Protein AF-A0A4Y9QCP6-F1 (afdb_monomer)

Mean predicted aligned error: 4.09 Å

Secondary structure (DSSP, 8-state):
-PPPPEEEEEEEEEEEEEETTEEEEEEEEEEEE-TTS-EEEEEEEEEEETTEEEEEEEEE-GGGEEE---

Radius of gyration: 12.82 Å; Cα contacts (8 Å, |Δi|>4): 143; chains: 1; bounding box: 36×32×30 Å

Nearest PDB structures (foldseek):
  8fkz-assembly1_LE  TM=6.604E-01  e=9.832E-01  Homo sapiens
  8fkt-assembly1_LE  TM=6.642E-01  e=9.832E-01  Homo sapiens
  8fl0-assembly1_LE  TM=5.829E-01  e=1.435E+00  Homo sapiens
  6vil-assembly5_E  TM=5.351E-01  e=5.853E+00  Mus musculus

pLDDT: mean 92.31, std 10.65, range [45.34, 98.5]

Foldseek 3Di:
DDPKDKAFDVVWFWKWFDDPNDTFTWTFGIWIQDPVRATWTFIWTWDADPVGIDIDTDTHHPVRMDGDDD

Sequence (70 aa):
MSGPGVQRFDPLRPVEVELDGAWWPGSQDAWVRWPDGSWRASVEFVAEKEWGAGKHVMSVPEDRVRLRHA

Solvent-accessible surface area (backbone atoms only — not comparable to full-atom values): 4121 Å² total; per-residue (Å²): 132,87,70,80,48,72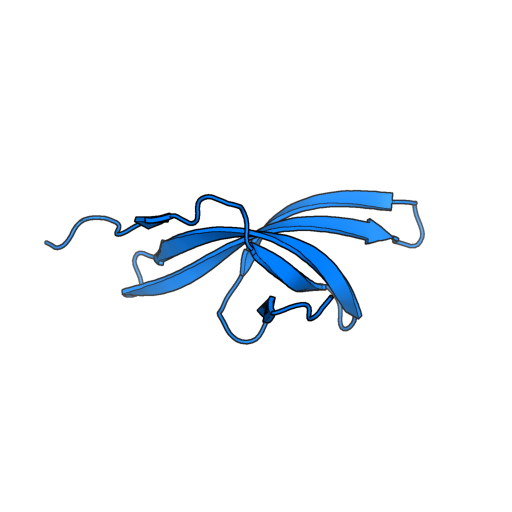,52,75,43,86,72,62,41,53,23,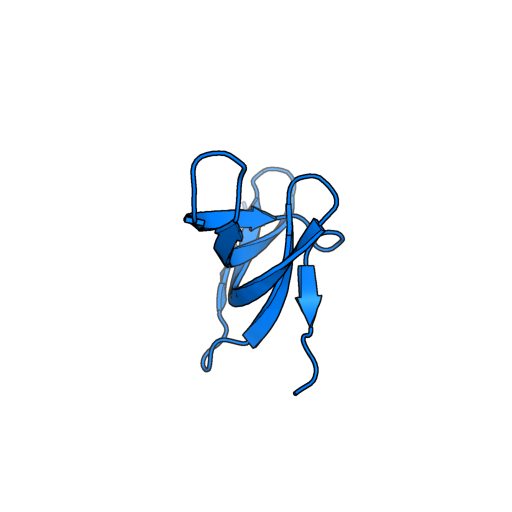31,36,59,55,98,92,40,76,30,64,30,37,31,45,30,39,38,40,46,97,90,70,48,63,22,38,33,36,41,35,56,47,80,51,100,93,45,76,45,84,45,76,52,73,39,52,63,92,40,46,44,80,48,80,131

Structure (mmCIF, N/CA/C/O backbone):
data_AF-A0A4Y9QCP6-F1
#
_entry.id   AF-A0A4Y9QCP6-F1
#
loop_
_atom_site.group_PDB
_atom_site.id
_atom_site.type_symbol
_atom_site.label_atom_id
_atom_site.label_alt_id
_atom_site.label_comp_id
_atom_site.label_asym_id
_atom_site.label_entity_id
_atom_site.label_seq_id
_atom_site.pdbx_PDB_ins_code
_atom_site.Cartn_x
_atom_site.Cartn_y
_atom_site.Cartn_z
_atom_site.occupancy
_atom_site.B_iso_or_equiv
_atom_site.auth_seq_id
_atom_site.auth_comp_id
_atom_site.auth_asym_id
_atom_site.auth_atom_id
_atom_site.pdbx_PDB_model_num
ATOM 1 N N . MET A 1 1 ? -21.184 16.269 10.738 1.00 45.34 1 MET A N 1
ATOM 2 C CA . MET A 1 1 ? -20.009 16.064 9.865 1.00 45.34 1 MET A CA 1
ATOM 3 C C . MET A 1 1 ? -19.128 15.019 10.526 1.00 45.34 1 MET A C 1
ATOM 5 O O . MET A 1 1 ? -18.587 15.302 11.585 1.00 45.34 1 MET A O 1
ATOM 9 N N . SER A 1 2 ? -19.056 13.796 10.001 1.00 52.34 2 SER A N 1
ATOM 10 C CA . SER A 1 2 ? -18.090 12.813 10.507 1.00 52.34 2 SER A CA 1
ATOM 11 C C . SER A 1 2 ? -16.705 13.246 10.029 1.00 52.34 2 SER A C 1
ATOM 13 O O . SER A 1 2 ? -16.505 13.365 8.823 1.00 52.34 2 SER A O 1
ATOM 15 N N . GLY A 1 3 ? -15.791 13.552 10.952 1.00 58.62 3 GLY A N 1
ATOM 16 C CA . GLY A 1 3 ? -14.408 13.904 10.620 1.00 58.62 3 GLY A CA 1
ATOM 17 C C . GLY A 1 3 ? -13.669 12.770 9.893 1.00 58.62 3 GLY A C 1
ATOM 18 O O . GLY A 1 3 ? -14.215 11.667 9.757 1.00 58.62 3 GLY A O 1
ATOM 19 N N . PRO A 1 4 ? -12.435 13.017 9.421 1.00 68.62 4 PRO A N 1
ATOM 20 C CA . PRO A 1 4 ? -11.609 11.968 8.833 1.00 68.62 4 PRO A CA 1
ATOM 21 C C . PRO A 1 4 ? -11.446 10.825 9.843 1.00 68.62 4 PRO A C 1
ATOM 23 O O . PRO A 1 4 ? -10.992 11.026 10.968 1.00 68.62 4 PRO A O 1
ATOM 26 N N . GLY A 1 5 ? -11.886 9.629 9.454 1.00 87.06 5 GLY A N 1
ATOM 27 C CA . GLY A 1 5 ? -11.710 8.412 10.236 1.00 87.06 5 GLY A CA 1
ATOM 28 C C . GLY A 1 5 ? -10.344 7.804 9.946 1.00 87.06 5 GLY A C 1
ATOM 29 O O . GLY A 1 5 ? -9.936 7.737 8.789 1.00 87.06 5 GLY A O 1
ATOM 30 N N . VAL A 1 6 ? -9.645 7.351 10.982 1.00 94.06 6 VAL A N 1
ATOM 31 C CA . VAL A 1 6 ? -8.424 6.552 10.842 1.00 94.06 6 VAL A CA 1
ATOM 32 C C . VAL A 1 6 ? -8.578 5.308 11.701 1.00 94.06 6 VAL A C 1
ATOM 34 O O . VAL A 1 6 ? -8.849 5.412 12.896 1.00 94.06 6 VAL A O 1
ATOM 37 N N . GLN A 1 7 ? -8.391 4.141 11.097 1.00 95.44 7 GLN A N 1
ATOM 38 C CA . GLN A 1 7 ? -8.328 2.862 11.792 1.00 95.44 7 GLN A CA 1
ATOM 39 C C . GLN A 1 7 ? -6.899 2.337 11.685 1.00 95.44 7 GLN A C 1
ATOM 41 O O . GLN A 1 7 ? -6.492 1.873 10.624 1.00 95.44 7 GLN A O 1
ATOM 46 N N . ARG A 1 8 ? -6.132 2.455 12.771 1.00 96.69 8 ARG A N 1
ATOM 47 C CA . ARG A 1 8 ? -4.715 2.071 12.810 1.00 96.69 8 ARG A CA 1
ATOM 48 C C . ARG A 1 8 ? -4.522 0.576 13.053 1.00 96.69 8 ARG A C 1
ATOM 50 O O . ARG A 1 8 ? -5.349 -0.059 13.707 1.00 96.69 8 ARG A O 1
ATOM 57 N N . PHE A 1 9 ? -3.396 0.063 12.575 1.00 95.00 9 PHE A N 1
ATOM 58 C CA . PHE A 1 9 ? -2.874 -1.264 12.865 1.00 95.00 9 PHE A CA 1
ATOM 59 C C . PHE A 1 9 ? -1.555 -1.150 13.629 1.00 95.00 9 PHE A C 1
ATOM 61 O O . PHE A 1 9 ? -0.623 -0.488 13.180 1.00 95.00 9 PHE A O 1
ATOM 68 N N . ASP A 1 10 ? -1.497 -1.816 14.777 1.00 92.25 10 ASP A N 1
ATOM 69 C CA . ASP A 1 10 ? -0.285 -2.048 15.555 1.00 92.25 10 ASP A CA 1
ATOM 70 C C . ASP A 1 10 ? -0.380 -3.483 16.119 1.00 92.25 10 ASP A C 1
ATOM 72 O O . ASP A 1 10 ? -1.277 -3.747 16.929 1.00 92.25 10 ASP A O 1
ATOM 76 N N . PRO A 1 11 ? 0.426 -4.445 15.626 1.00 93.12 11 PRO A N 1
ATOM 77 C CA . PRO A 1 11 ? 1.550 -4.267 14.703 1.00 93.12 11 PRO A CA 1
ATOM 78 C C . PRO A 1 11 ? 1.122 -3.948 13.260 1.00 93.12 11 PRO A C 1
ATOM 80 O O . PRO A 1 11 ? -0.016 -4.201 12.855 1.00 93.12 11 PRO A O 1
ATOM 83 N N . LEU A 1 12 ? 2.067 -3.426 12.467 1.00 96.06 12 LEU A N 1
ATOM 84 C CA . LEU A 1 12 ? 1.879 -3.216 11.029 1.00 96.06 12 LEU A CA 1
ATOM 85 C C . LEU A 1 12 ? 1.487 -4.525 10.339 1.00 96.06 12 LEU A C 1
ATOM 87 O O . LEU A 1 12 ? 2.065 -5.584 10.604 1.00 96.06 12 LEU A O 1
ATOM 91 N N . ARG A 1 13 ? 0.533 -4.453 9.410 1.00 96.38 13 ARG A N 1
ATOM 92 C CA . ARG A 1 13 ? 0.115 -5.629 8.642 1.00 96.38 13 ARG A CA 1
ATOM 93 C C . ARG A 1 13 ? 1.052 -5.834 7.453 1.00 96.38 13 ARG A C 1
ATOM 95 O O . ARG A 1 13 ? 1.223 -4.893 6.677 1.00 96.38 13 ARG A O 1
ATOM 102 N N . PRO A 1 14 ? 1.625 -7.034 7.260 1.00 97.69 14 PRO A N 1
ATOM 103 C CA . PRO A 1 14 ? 2.350 -7.348 6.039 1.00 97.69 14 PRO A CA 1
ATOM 104 C C . PRO A 1 14 ? 1.361 -7.446 4.874 1.00 97.69 14 PRO A C 1
ATOM 106 O O . PRO A 1 14 ? 0.347 -8.151 4.942 1.00 97.69 14 PRO A O 1
ATOM 109 N N . VAL A 1 15 ? 1.654 -6.721 3.802 1.00 98.19 15 VAL A N 1
ATOM 110 C CA . VAL A 1 15 ? 0.799 -6.638 2.616 1.00 98.19 15 VAL A CA 1
ATOM 111 C C . VAL A 1 15 ? 1.624 -6.761 1.345 1.00 98.19 15 VAL A C 1
ATOM 113 O O . VAL A 1 15 ? 2.850 -6.645 1.360 1.00 98.19 15 VAL A O 1
ATOM 116 N N . GLU A 1 16 ? 0.938 -6.994 0.239 1.00 98.25 16 GLU A N 1
ATOM 117 C CA . GLU A 1 16 ? 1.437 -6.667 -1.088 1.00 98.25 16 GLU A CA 1
ATOM 118 C C . GLU A 1 16 ? 0.631 -5.484 -1.631 1.00 98.25 16 GLU A C 1
ATOM 120 O O . GLU A 1 16 ? -0.586 -5.419 -1.433 1.00 98.25 16 GLU A O 1
ATOM 125 N N . VAL A 1 17 ? 1.315 -4.554 -2.294 1.00 98.12 17 VAL A N 1
ATOM 126 C CA . VAL A 1 17 ? 0.748 -3.322 -2.850 1.00 98.12 17 VAL A CA 1
ATOM 127 C C . VAL A 1 17 ? 0.917 -3.330 -4.361 1.00 98.12 17 VAL A C 1
ATOM 129 O O . VAL A 1 17 ? 2.015 -3.572 -4.859 1.00 98.12 17 VAL A O 1
ATOM 132 N N . GLU A 1 18 ? -0.162 -3.064 -5.087 1.00 97.69 18 GLU A N 1
ATOM 133 C CA . GLU A 1 18 ? -0.126 -2.936 -6.541 1.00 97.69 18 GLU A CA 1
ATOM 134 C C . GLU A 1 18 ? 0.442 -1.569 -6.947 1.00 97.69 18 GLU A C 1
ATOM 136 O O . GLU A 1 18 ? -0.040 -0.518 -6.513 1.00 97.69 18 GLU A O 1
ATOM 141 N N . LEU A 1 19 ? 1.477 -1.592 -7.786 1.00 95.62 19 LEU A N 1
ATOM 142 C CA . LEU A 1 19 ? 2.043 -0.424 -8.447 1.00 95.62 19 LEU A CA 1
ATOM 143 C C . LEU A 1 19 ? 2.471 -0.799 -9.868 1.00 95.62 19 LEU A C 1
ATOM 145 O O . LEU A 1 19 ? 3.283 -1.706 -10.057 1.00 95.62 19 LEU A O 1
ATOM 149 N N . ASP A 1 20 ? 1.969 -0.050 -10.851 1.00 93.00 20 ASP A N 1
ATOM 150 C CA . ASP A 1 20 ? 2.306 -0.185 -12.274 1.00 93.00 20 ASP A CA 1
ATOM 151 C C . ASP A 1 20 ? 2.115 -1.619 -12.825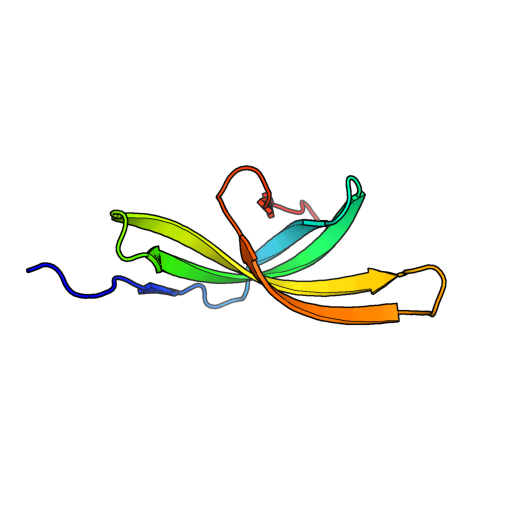 1.00 93.00 20 ASP A C 1
ATOM 153 O O . ASP A 1 20 ? 2.872 -2.087 -13.673 1.00 93.00 20 ASP A O 1
ATOM 157 N N . GLY A 1 21 ? 1.093 -2.334 -12.345 1.00 94.31 21 GLY A N 1
ATOM 158 C CA . GLY A 1 21 ? 0.747 -3.701 -12.745 1.00 94.31 21 GLY A CA 1
ATOM 159 C C . GLY A 1 21 ? 1.486 -4.804 -11.982 1.00 94.31 21 GLY A C 1
ATOM 160 O O . GLY A 1 21 ? 1.229 -5.984 -12.226 1.00 94.31 21 GLY A O 1
ATOM 161 N N . ALA A 1 22 ? 2.380 -4.451 -11.055 1.00 95.31 22 ALA A N 1
ATOM 162 C CA . ALA A 1 22 ? 3.148 -5.389 -10.242 1.00 95.31 22 ALA A CA 1
ATOM 163 C C . ALA A 1 22 ? 2.774 -5.288 -8.756 1.00 95.31 22 ALA A C 1
ATOM 165 O O . ALA A 1 22 ? 2.427 -4.220 -8.260 1.00 95.31 22 ALA A O 1
ATOM 166 N N . TRP A 1 23 ? 2.869 -6.406 -8.037 1.00 96.88 23 TRP A N 1
ATOM 167 C CA . TRP A 1 23 ? 2.614 -6.475 -6.597 1.00 96.88 23 TRP A CA 1
ATOM 168 C C . TRP A 1 23 ? 3.933 -6.468 -5.830 1.00 96.88 23 TRP A C 1
ATOM 170 O O . TRP A 1 23 ? 4.782 -7.331 -6.048 1.00 96.88 23 TRP A O 1
ATOM 180 N N . TRP A 1 24 ? 4.091 -5.509 -4.922 1.00 97.06 24 TRP A N 1
ATOM 181 C CA . TRP A 1 24 ? 5.316 -5.300 -4.155 1.00 97.06 24 TRP A CA 1
ATOM 182 C C . TRP A 1 24 ? 5.084 -5.551 -2.669 1.00 97.06 24 TRP A C 1
ATOM 184 O O . TRP A 1 24 ? 4.079 -5.086 -2.127 1.00 97.06 24 TRP A O 1
ATOM 194 N N . PRO A 1 25 ? 5.997 -6.244 -1.973 1.00 97.38 25 PRO A N 1
ATOM 195 C CA . PRO A 1 25 ? 5.874 -6.447 -0.539 1.00 97.38 25 PRO A CA 1
ATOM 196 C C . PRO A 1 25 ? 5.991 -5.114 0.211 1.00 97.38 25 PRO A C 1
ATOM 198 O O . PRO A 1 25 ? 6.894 -4.314 -0.038 1.00 97.38 25 PRO A O 1
ATOM 201 N N . GLY A 1 26 ? 5.099 -4.909 1.173 1.00 96.88 26 GLY A N 1
ATOM 202 C CA . GLY A 1 26 ? 5.037 -3.698 1.979 1.00 96.88 26 GLY A CA 1
ATOM 203 C C . GLY A 1 26 ? 4.399 -3.918 3.343 1.00 96.88 26 GLY A C 1
ATOM 204 O O . GLY A 1 26 ? 4.141 -5.046 3.777 1.00 96.88 26 GLY A O 1
ATOM 205 N N . SER A 1 27 ? 4.136 -2.809 4.018 1.00 98.12 27 SER A N 1
ATOM 206 C CA . SER A 1 27 ? 3.457 -2.747 5.304 1.00 98.12 27 SER A CA 1
ATOM 207 C C . SER A 1 27 ? 2.282 -1.775 5.243 1.00 98.12 27 SER A C 1
ATOM 209 O O . SER A 1 27 ? 2.338 -0.749 4.568 1.00 98.12 27 SER A O 1
ATOM 211 N N . GLN A 1 28 ? 1.204 -2.110 5.948 1.00 98.31 28 GLN A N 1
ATOM 212 C CA . GLN A 1 28 ? 0.041 -1.248 6.139 1.00 98.31 28 GLN A CA 1
ATOM 213 C C . GLN A 1 28 ? -0.043 -0.813 7.604 1.00 98.31 28 GLN A C 1
ATOM 215 O O . GLN A 1 28 ? -0.042 -1.665 8.499 1.00 98.31 28 GLN A O 1
ATOM 220 N N . ASP A 1 29 ? -0.182 0.493 7.842 1.00 98.06 29 ASP A N 1
ATOM 221 C CA . ASP A 1 29 ? -0.308 1.084 9.183 1.00 98.06 29 ASP A CA 1
ATOM 222 C C . ASP A 1 29 ?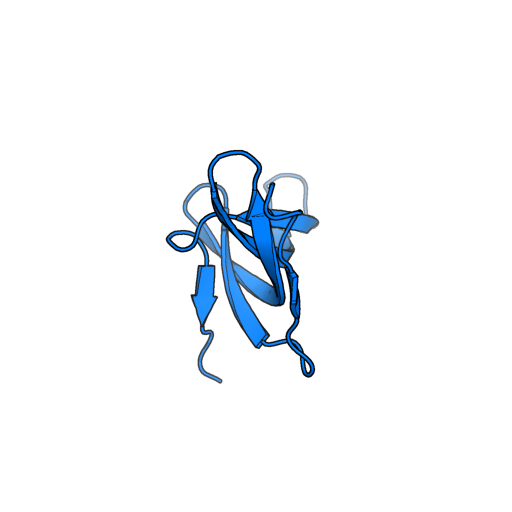 -1.737 1.542 9.516 1.00 98.06 29 ASP A C 1
ATOM 224 O O . ASP A 1 29 ? -2.093 1.654 10.691 1.00 98.06 29 ASP A O 1
ATOM 228 N N . ALA A 1 30 ? -2.586 1.783 8.512 1.00 97.75 30 ALA A N 1
ATOM 229 C CA . ALA A 1 30 ? -3.963 2.211 8.732 1.00 97.75 30 ALA A CA 1
ATOM 230 C C . ALA A 1 30 ? -4.902 1.985 7.536 1.00 97.75 30 ALA A C 1
ATOM 232 O O . ALA A 1 30 ? -4.485 1.848 6.383 1.00 97.75 30 ALA A O 1
ATOM 233 N N . TRP A 1 31 ? -6.203 2.036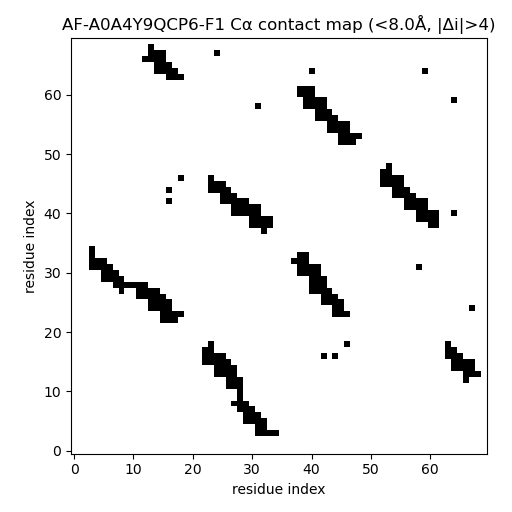 7.818 1.00 97.62 31 TRP A N 1
ATOM 234 C CA . TRP A 1 31 ? -7.213 2.532 6.887 1.00 97.62 31 TRP A CA 1
ATOM 235 C C . TRP A 1 31 ? -7.486 4.007 7.182 1.00 97.62 31 TRP A C 1
ATOM 237 O O . TRP A 1 31 ? -7.689 4.389 8.336 1.00 97.62 31 TRP A O 1
ATOM 247 N N . VAL A 1 32 ? -7.512 4.837 6.143 1.00 96.25 32 VAL A N 1
ATOM 248 C CA . VAL A 1 32 ? -7.774 6.278 6.223 1.00 96.25 32 VAL A CA 1
ATOM 249 C C . VAL A 1 32 ? -9.012 6.601 5.402 1.00 96.25 32 VAL A C 1
ATOM 251 O O . VAL A 1 32 ? -9.106 6.222 4.233 1.00 96.25 32 VAL A O 1
ATOM 254 N N . ARG A 1 33 ? -9.968 7.305 6.007 1.00 95.19 33 ARG A N 1
ATOM 255 C CA . ARG A 1 33 ? -11.188 7.741 5.331 1.00 95.19 33 ARG A CA 1
ATOM 256 C C . ARG A 1 33 ? -10.928 9.019 4.543 1.00 95.19 33 ARG A C 1
ATOM 258 O O . ARG A 1 33 ? -10.494 10.021 5.112 1.00 95.19 33 ARG A O 1
ATOM 265 N N . TRP A 1 34 ? -11.218 8.983 3.251 1.00 91.56 34 TRP A N 1
ATOM 266 C CA . TRP A 1 34 ? -11.071 10.109 2.333 1.00 91.56 34 TRP A CA 1
ATOM 267 C C . TRP A 1 34 ? -12.344 10.979 2.293 1.00 91.56 34 TRP A C 1
ATOM 269 O O . TRP A 1 34 ? -13.406 10.533 2.737 1.00 91.56 34 TRP A O 1
ATOM 279 N N . PRO A 1 35 ? -12.273 12.229 1.786 1.00 90.94 35 PRO A N 1
ATOM 280 C CA . PRO A 1 35 ? -13.430 13.133 1.720 1.00 90.94 35 PRO A CA 1
ATOM 281 C C . PRO A 1 35 ? -14.611 12.599 0.895 1.00 90.94 35 PRO A C 1
ATOM 283 O O . PRO A 1 35 ? -15.751 12.975 1.150 1.00 90.94 35 PRO A O 1
ATOM 286 N N . ASP A 1 36 ? -14.342 11.701 -0.057 1.00 91.44 36 ASP A N 1
ATOM 287 C CA . ASP A 1 36 ? -15.348 10.981 -0.852 1.00 91.44 36 ASP A CA 1
ATOM 288 C C . ASP A 1 36 ? -16.083 9.882 -0.053 1.00 91.44 36 ASP A C 1
ATOM 290 O O . ASP A 1 36 ? -16.996 9.236 -0.561 1.00 91.44 36 ASP A O 1
ATOM 294 N N . GLY A 1 37 ? -15.703 9.671 1.210 1.00 90.81 37 GLY A N 1
ATOM 295 C CA . GLY A 1 37 ? -16.266 8.664 2.100 1.00 90.81 37 GLY A CA 1
ATOM 296 C C . GLY A 1 37 ? -15.631 7.280 1.969 1.00 90.81 37 GLY A C 1
ATOM 297 O O . GLY A 1 37 ? -15.922 6.439 2.826 1.00 90.81 37 GLY A O 1
ATOM 298 N N . SER A 1 38 ? -14.764 7.063 0.972 1.00 94.31 38 SER A N 1
ATOM 299 C CA . SER A 1 38 ? -14.035 5.809 0.765 1.00 94.31 38 SER A CA 1
ATOM 300 C C . SER A 1 38 ? -12.958 5.604 1.828 1.00 94.31 38 SER A C 1
ATOM 302 O O . SER A 1 38 ? -12.454 6.554 2.435 1.00 94.31 38 SER A O 1
ATOM 304 N N . TRP A 1 39 ? -12.598 4.345 2.058 1.00 95.62 39 TRP A N 1
ATOM 305 C CA . TRP A 1 39 ? -11.447 3.978 2.874 1.00 95.62 39 TRP A CA 1
ATOM 306 C C . TRP A 1 39 ? -10.289 3.581 1.968 1.00 95.62 39 TRP A C 1
ATOM 308 O O . TRP A 1 39 ? -10.470 2.845 1.001 1.00 95.62 39 TRP A O 1
ATOM 318 N N . ARG A 1 40 ? -9.092 4.069 2.292 1.00 97.81 40 ARG A N 1
ATOM 319 C CA . ARG A 1 40 ? -7.854 3.733 1.584 1.00 97.81 40 ARG A CA 1
ATOM 320 C C . ARG A 1 40 ? -6.806 3.234 2.560 1.00 97.81 40 ARG A C 1
ATOM 322 O O . ARG A 1 40 ? -6.711 3.740 3.679 1.00 97.81 40 ARG A O 1
ATOM 329 N N . ALA A 1 41 ? -6.042 2.234 2.152 1.00 98.06 41 ALA A N 1
ATOM 330 C CA . ALA A 1 41 ? -4.966 1.681 2.951 1.00 98.06 41 ALA A CA 1
ATOM 331 C C . ALA A 1 41 ? -3.765 2.614 2.886 1.00 98.06 41 ALA A C 1
ATOM 333 O O . ALA A 1 41 ? -3.274 2.906 1.800 1.00 98.06 41 ALA A O 1
ATOM 334 N N . SER A 1 42 ? -3.298 3.069 4.043 1.00 98.12 42 SER A N 1
ATOM 335 C CA . SER A 1 42 ? -2.015 3.752 4.175 1.00 98.12 42 SER A CA 1
ATOM 336 C C . SER A 1 42 ? -0.910 2.697 4.213 1.00 98.12 42 SER A C 1
ATOM 338 O O . SER A 1 42 ? -0.958 1.780 5.038 1.00 98.12 42 SER A O 1
ATOM 340 N N . VAL A 1 43 ? 0.013 2.772 3.252 1.00 98.50 43 VAL A N 1
ATOM 341 C CA . VAL A 1 43 ? 1.025 1.741 3.006 1.00 98.50 43 VAL A CA 1
ATOM 342 C C . VAL A 1 43 ? 2.409 2.329 2.765 1.00 98.50 43 VAL A C 1
ATOM 344 O O . VAL A 1 43 ? 2.556 3.410 2.188 1.00 98.50 43 VAL A O 1
ATOM 347 N N . GLU A 1 44 ? 3.420 1.560 3.156 1.00 98.19 44 GLU A N 1
ATOM 348 C CA . GLU A 1 44 ? 4.825 1.765 2.824 1.00 98.19 44 GLU A CA 1
ATOM 349 C C . GLU A 1 44 ? 5.374 0.522 2.110 1.00 98.19 44 GLU A C 1
ATOM 351 O O . GLU A 1 44 ? 5.170 -0.603 2.566 1.00 98.19 44 GLU A O 1
ATOM 356 N N . PHE A 1 45 ? 6.085 0.705 0.997 1.00 97.38 45 PHE A N 1
ATOM 357 C CA . PHE A 1 45 ? 6.732 -0.390 0.266 1.00 97.38 45 PHE A CA 1
ATOM 358 C C . PHE A 1 45 ? 7.945 0.097 -0.531 1.00 97.38 45 PHE A C 1
ATOM 360 O O . PHE A 1 45 ? 8.132 1.298 -0.738 1.00 97.38 45 PHE A O 1
ATOM 367 N N . VAL A 1 46 ? 8.779 -0.843 -0.979 1.00 96.62 46 VAL A N 1
ATOM 368 C CA . VAL A 1 46 ? 9.886 -0.577 -1.906 1.00 96.62 46 VAL A CA 1
ATOM 369 C C . VAL A 1 46 ? 9.565 -1.246 -3.233 1.00 96.62 46 VAL A C 1
ATOM 371 O O . VAL A 1 46 ? 9.249 -2.434 -3.259 1.00 96.62 46 VAL A O 1
ATOM 374 N N . ALA A 1 47 ? 9.645 -0.481 -4.319 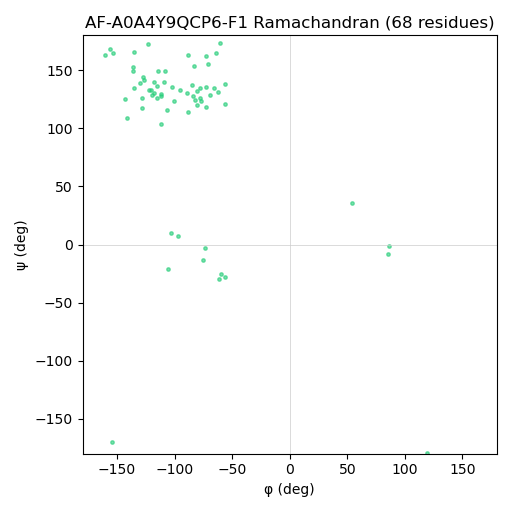1.00 95.00 47 ALA A N 1
ATOM 375 C CA . ALA A 1 47 ? 9.464 -0.983 -5.674 1.00 95.00 47 ALA A CA 1
ATOM 376 C C . ALA A 1 47 ? 10.741 -0.782 -6.488 1.00 95.00 47 ALA A C 1
ATOM 378 O O . ALA A 1 47 ? 11.391 0.262 -6.380 1.00 95.00 47 ALA A O 1
ATOM 379 N N . GLU A 1 48 ? 11.091 -1.768 -7.310 1.00 93.19 48 GLU A N 1
ATOM 380 C CA . GLU A 1 48 ? 12.170 -1.648 -8.288 1.00 93.19 48 GLU A CA 1
ATOM 381 C C . GLU A 1 48 ? 11.618 -1.115 -9.609 1.00 93.19 48 GLU A C 1
ATOM 383 O O . GLU A 1 48 ? 10.622 -1.610 -10.137 1.00 93.19 48 GLU A O 1
ATOM 388 N N . LYS A 1 49 ? 12.275 -0.087 -10.144 1.00 84.62 49 LYS A N 1
ATOM 389 C CA . LYS A 1 49 ? 12.004 0.478 -11.467 1.00 84.62 49 LYS A CA 1
ATOM 390 C C . LYS A 1 49 ? 13.270 0.435 -12.315 1.00 84.62 49 LYS A C 1
ATOM 392 O O . LYS A 1 49 ? 14.355 0.156 -11.812 1.00 84.62 49 LYS A O 1
ATOM 397 N N . GLU A 1 50 ? 13.147 0.772 -13.595 1.00 85.19 50 GLU A N 1
ATOM 398 C CA . GLU A 1 50 ? 14.271 0.784 -14.546 1.00 85.19 50 GLU A CA 1
ATOM 399 C C . GLU A 1 50 ? 15.445 1.674 -14.094 1.00 85.19 50 GLU A C 1
ATOM 401 O O . GLU A 1 50 ? 16.597 1.407 -14.422 1.00 85.19 50 GLU A O 1
ATOM 406 N N . TRP A 1 51 ? 15.167 2.712 -13.299 1.00 83.94 51 TRP A N 1
ATOM 407 C CA . TRP A 1 51 ? 16.164 3.623 -12.726 1.00 83.94 51 TRP A CA 1
ATOM 408 C C . TRP A 1 51 ? 16.575 3.283 -11.280 1.00 83.94 51 TRP A C 1
ATOM 410 O O . TRP A 1 51 ? 17.289 4.067 -10.654 1.00 83.94 51 TRP A O 1
ATOM 420 N N . GLY A 1 52 ? 16.135 2.142 -10.735 1.00 90.75 52 GLY A N 1
ATOM 421 C CA . GLY A 1 52 ? 16.503 1.643 -9.405 1.00 90.75 52 GLY A CA 1
ATOM 422 C C . GLY A 1 52 ? 15.336 1.477 -8.424 1.00 90.75 52 GLY A C 1
ATOM 423 O O . GLY A 1 52 ? 14.173 1.719 -8.749 1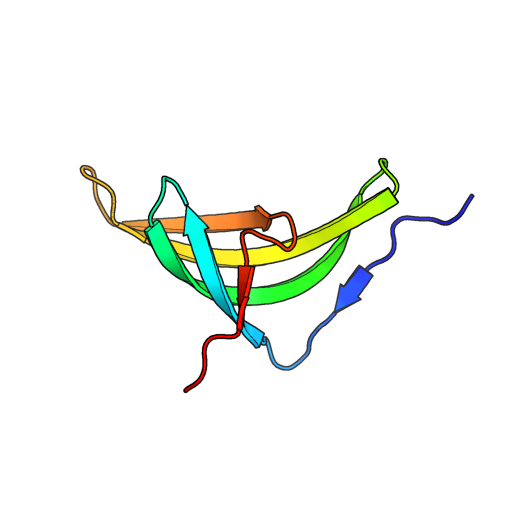.00 90.75 52 GLY A O 1
ATOM 424 N N . ALA A 1 53 ? 15.665 1.042 -7.203 1.00 92.44 53 ALA A N 1
ATOM 425 C CA . ALA A 1 53 ? 14.708 0.843 -6.117 1.00 92.44 53 ALA A CA 1
ATOM 426 C C . ALA A 1 53 ? 14.308 2.169 -5.449 1.00 92.44 53 ALA A C 1
ATOM 428 O O . ALA A 1 53 ? 15.164 2.994 -5.120 1.00 92.44 53 ALA A O 1
ATOM 429 N N . GLY A 1 54 ? 13.010 2.356 -5.204 1.00 94.94 54 GLY A N 1
ATOM 430 C CA . GLY A 1 54 ? 12.455 3.536 -4.539 1.00 94.94 54 GLY A CA 1
ATOM 431 C C . GLY A 1 54 ? 11.512 3.168 -3.398 1.00 94.94 54 GLY A C 1
ATOM 432 O O . GLY A 1 54 ? 10.707 2.247 -3.524 1.00 94.94 54 GLY A O 1
ATOM 433 N N . LYS A 1 55 ? 11.594 3.903 -2.280 1.00 95.75 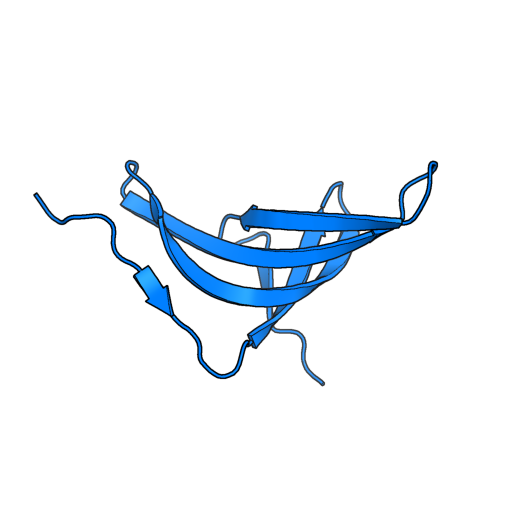55 LYS A N 1
ATOM 434 C CA . LYS A 1 55 ? 10.617 3.818 -1.185 1.00 95.75 55 LYS A CA 1
ATOM 435 C C . LYS A 1 55 ? 9.378 4.642 -1.534 1.00 95.75 55 LYS A C 1
ATOM 437 O O . LYS A 1 55 ? 9.483 5.813 -1.892 1.00 95.75 55 LYS A O 1
ATOM 442 N N . HIS A 1 56 ? 8.212 4.039 -1.357 1.00 96.12 56 HIS A N 1
ATOM 443 C CA . HIS A 1 56 ? 6.908 4.624 -1.622 1.00 96.12 56 HIS A CA 1
ATOM 444 C C . HIS A 1 56 ? 6.074 4.651 -0.340 1.00 96.12 56 HIS A C 1
ATOM 446 O O . HIS A 1 56 ? 5.990 3.651 0.366 1.00 96.12 56 HIS A O 1
ATOM 452 N N . VAL A 1 57 ? 5.443 5.795 -0.060 1.00 96.81 57 VAL A N 1
ATOM 453 C CA . VAL A 1 57 ? 4.458 5.969 1.018 1.00 96.81 57 VAL A CA 1
ATOM 454 C C . VAL A 1 57 ? 3.215 6.598 0.401 1.00 96.81 57 VAL A C 1
ATOM 456 O O . VAL A 1 57 ? 3.297 7.695 -0.154 1.00 96.81 57 VAL A O 1
ATOM 459 N N . MET A 1 58 ? 2.082 5.897 0.431 1.00 96.06 58 MET A N 1
ATOM 460 C CA . MET A 1 58 ? 0.859 6.346 -0.246 1.00 96.06 58 MET A CA 1
ATOM 461 C C . MET A 1 58 ? -0.411 5.749 0.365 1.00 96.06 58 MET A C 1
ATOM 463 O O . MET A 1 58 ? -0.357 4.812 1.157 1.00 96.06 58 MET A O 1
ATOM 467 N N . SER A 1 59 ? -1.569 6.292 -0.024 1.00 96.94 59 SER A N 1
ATOM 468 C CA . SER A 1 59 ? -2.877 5.706 0.280 1.00 96.94 59 SER A CA 1
ATOM 469 C C . SER A 1 59 ? -3.492 5.076 -0.966 1.00 96.94 59 SER A C 1
ATOM 471 O O . SER A 1 59 ? -3.821 5.795 -1.913 1.00 96.94 59 SER A O 1
ATOM 473 N N . VAL A 1 60 ? -3.687 3.759 -0.952 1.00 97.19 60 VAL A N 1
ATOM 474 C CA . VAL A 1 60 ? -4.239 2.998 -2.085 1.00 97.19 60 VAL A CA 1
ATOM 475 C C . VAL A 1 60 ? -5.663 2.509 -1.795 1.00 97.19 60 VAL A C 1
ATOM 477 O O . VAL A 1 60 ? -5.994 2.279 -0.630 1.00 97.19 60 VAL A O 1
ATOM 480 N N . PRO A 1 61 ? -6.541 2.371 -2.804 1.00 97.12 61 PRO A N 1
ATOM 481 C CA . PRO A 1 61 ? -7.842 1.736 -2.608 1.00 97.12 61 PRO A CA 1
ATOM 482 C C . PRO A 1 61 ? -7.695 0.256 -2.211 1.00 97.12 61 PRO A C 1
ATOM 484 O O . PRO A 1 61 ? -6.616 -0.326 -2.333 1.00 97.12 61 PRO A O 1
ATOM 487 N N . GLU A 1 62 ? -8.775 -0.348 -1.708 1.00 96.12 62 GLU A N 1
ATOM 488 C CA . GLU A 1 62 ? -8.734 -1.714 -1.164 1.00 96.12 62 GLU A CA 1
ATOM 489 C C . GLU A 1 62 ? -8.324 -2.784 -2.184 1.00 96.12 62 GLU A C 1
ATOM 491 O O . GLU A 1 62 ? -7.711 -3.776 -1.812 1.00 96.12 62 GLU A O 1
ATOM 496 N N . ASP A 1 63 ? -8.619 -2.572 -3.465 1.00 96.75 63 ASP A N 1
ATOM 497 C CA . ASP A 1 63 ? -8.329 -3.505 -4.555 1.00 96.75 63 ASP A CA 1
ATOM 498 C C . ASP A 1 63 ? -6.845 -3.530 -4.959 1.00 96.75 63 ASP A C 1
ATOM 500 O O . ASP A 1 63 ? -6.403 -4.457 -5.636 1.00 96.75 63 ASP A O 1
ATOM 504 N N . ARG A 1 64 ? -6.060 -2.545 -4.505 1.00 98.00 64 ARG A N 1
ATOM 505 C CA . ARG A 1 64 ? -4.610 -2.426 -4.736 1.00 98.00 64 ARG A CA 1
ATOM 506 C C . ARG A 1 64 ? -3.764 -2.825 -3.535 1.00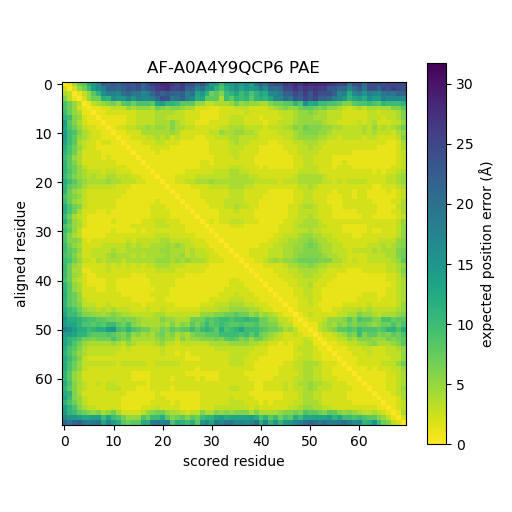 98.00 64 ARG A C 1
ATOM 508 O O . ARG A 1 64 ? -2.555 -2.598 -3.523 1.00 98.00 64 ARG A O 1
ATOM 515 N N . VAL A 1 65 ? -4.381 -3.409 -2.515 1.00 98.12 65 VAL A N 1
ATOM 516 C CA . VAL A 1 65 ? -3.684 -3.935 -1.345 1.00 98.12 65 VAL A CA 1
ATOM 517 C C . VAL A 1 65 ? -4.238 -5.307 -1.000 1.00 98.12 65 VAL A C 1
ATOM 519 O O . VAL A 1 65 ? -5.445 -5.523 -0.954 1.00 98.12 65 VAL A O 1
ATOM 522 N N . ARG A 1 66 ? -3.358 -6.262 -0.718 1.00 97.75 66 ARG A N 1
ATOM 523 C CA . ARG A 1 66 ? -3.769 -7.582 -0.233 1.00 97.75 66 ARG A CA 1
ATOM 524 C C . ARG A 1 66 ? -2.885 -8.033 0.907 1.00 97.75 66 ARG A C 1
ATOM 526 O O . ARG A 1 66 ? -1.729 -7.633 1.006 1.00 97.75 66 ARG A O 1
ATOM 533 N N . LEU A 1 67 ? -3.434 -8.870 1.780 1.00 97.06 67 LEU A N 1
ATOM 534 C CA . LEU A 1 67 ? -2.650 -9.480 2.845 1.00 97.06 67 LEU A CA 1
ATOM 535 C C . LEU A 1 67 ? -1.556 -10.358 2.252 1.00 97.06 67 LEU A C 1
ATOM 537 O O . LEU A 1 67 ? -1.826 -11.210 1.407 1.00 97.06 67 LEU A O 1
ATOM 541 N N . ARG A 1 68 ? -0.335 -10.178 2.750 1.00 93.19 68 ARG A N 1
ATOM 542 C CA . ARG A 1 68 ? 0.755 -11.097 2.468 1.00 93.19 68 ARG A CA 1
ATOM 543 C C . ARG A 1 68 ? 0.723 -12.196 3.519 1.00 93.19 68 ARG A C 1
ATOM 545 O O . ARG A 1 68 ? 0.938 -11.932 4.701 1.00 93.19 68 ARG A O 1
ATOM 552 N N . HIS A 1 69 ? 0.440 -13.418 3.089 1.00 79.88 69 HIS A N 1
ATOM 553 C CA . HIS A 1 69 ? 0.638 -14.586 3.938 1.00 79.88 69 HIS A CA 1
ATOM 554 C C . HIS A 1 69 ? 2.146 -14.853 4.060 1.00 79.88 69 HIS A C 1
ATOM 556 O O . HIS A 1 69 ? 2.878 -14.707 3.078 1.00 79.88 69 HIS A O 1
ATOM 562 N N . ALA A 1 70 ? 2.594 -15.135 5.285 1.00 60.59 70 ALA A N 1
ATOM 563 C CA . ALA A 1 70 ? 3.978 -15.488 5.589 1.00 60.59 70 ALA A CA 1
ATOM 564 C C . ALA A 1 70 ? 4.330 -16.881 5.055 1.00 60.59 70 ALA A C 1
ATOM 566 O O . ALA A 1 70 ? 3.418 -17.741 5.035 1.00 60.59 70 ALA A O 1
#